Protein AF-A0A8S9Z299-F1 (afdb_monomer_lite)

Secondary structure (DSSP, 8-state):
-----------HHHHHHHHHHTT-------TT-EEEEEEEETTEEEEEEEEEEEEEETTEEEEEETTEEEEEEGGG-EE--TT---

Radius of gyration: 16.89 Å; chains: 1; bounding box: 29×57×40 Å

Sequence (86 aa):
MLLVKRAVQRNTKLERQVNKDHEAKAREFCLGDPAFVPKFNGHGRSWVPGAVTQRRVYVLYELIAHGEKENHHINHILRRDPNICD

Organism: NCBI:txid59628

Structure (mmCIF, N/CA/C/O backbone):
data_AF-A0A8S9Z299-F1
#
_entry.id   AF-A0A8S9Z299-F1
#
loop_
_atom_site.group_PDB
_atom_site.id
_atom_site.type_symbol
_atom_site.label_atom_id
_atom_site.label_alt_id
_atom_site.label_comp_id
_atom_site.label_asym_id
_atom_site.label_entity_id
_atom_site.label_seq_id
_atom_sit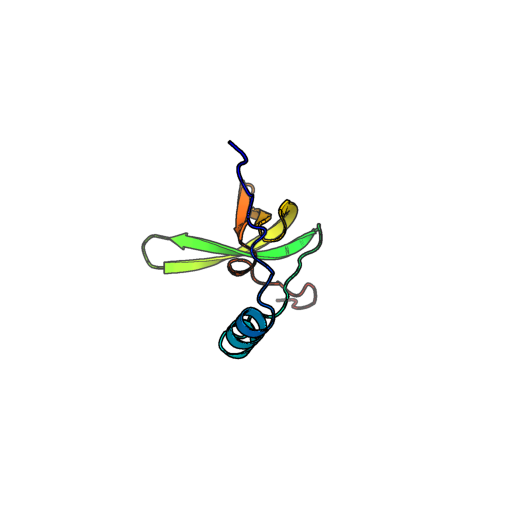e.pdbx_PDB_ins_code
_atom_site.Cartn_x
_atom_site.Cartn_y
_atom_site.Cartn_z
_atom_site.occupancy
_atom_site.B_iso_or_equiv
_atom_site.auth_seq_id
_atom_site.auth_comp_id
_atom_site.auth_asym_id
_atom_site.auth_atom_id
_atom_site.pdbx_PDB_model_num
ATOM 1 N N . MET A 1 1 ? 7.146 38.050 -21.510 1.00 36.81 1 MET A N 1
ATOM 2 C CA . MET A 1 1 ? 7.876 37.225 -20.524 1.00 36.81 1 MET A CA 1
ATOM 3 C C . MET A 1 1 ? 7.221 35.845 -20.493 1.00 36.81 1 MET A C 1
ATOM 5 O O . MET A 1 1 ? 6.163 35.698 -19.902 1.00 36.81 1 MET A O 1
ATOM 9 N N . LEU A 1 2 ? 7.755 34.878 -21.248 1.00 38.09 2 LEU A N 1
ATOM 10 C CA . LEU A 1 2 ? 7.168 33.539 -21.419 1.00 38.09 2 LEU A CA 1
ATOM 11 C C . LEU A 1 2 ? 7.903 32.536 -20.521 1.00 38.09 2 LEU A C 1
ATOM 13 O O . LEU A 1 2 ? 9.082 32.257 -20.726 1.00 38.09 2 LEU A O 1
ATOM 17 N N . LEU A 1 3 ? 7.200 32.005 -19.519 1.00 45.41 3 LEU A N 1
ATOM 18 C CA . LEU A 1 3 ? 7.662 30.900 -18.678 1.00 45.41 3 LEU A CA 1
ATOM 19 C C . LEU A 1 3 ? 7.640 29.606 -19.498 1.00 45.41 3 LEU A C 1
ATOM 21 O O . LEU A 1 3 ? 6.597 28.975 -19.668 1.00 45.41 3 LEU A O 1
ATOM 25 N N . VAL A 1 4 ? 8.802 29.199 -20.007 1.00 45.22 4 VAL A N 1
ATOM 26 C CA . VAL A 1 4 ? 8.983 27.884 -20.626 1.00 45.22 4 VAL A CA 1
ATOM 27 C C . VAL A 1 4 ? 8.945 26.834 -19.515 1.00 45.22 4 VAL A C 1
ATOM 29 O O . VAL A 1 4 ? 9.944 26.586 -18.839 1.00 45.22 4 VAL A O 1
ATOM 32 N N . LYS A 1 5 ? 7.783 26.203 -19.310 1.00 48.66 5 LYS A N 1
ATOM 33 C CA . LYS A 1 5 ? 7.679 24.957 -18.542 1.00 48.66 5 LYS A CA 1
ATOM 34 C C . LYS A 1 5 ? 8.469 23.886 -19.297 1.00 48.66 5 LYS A C 1
ATOM 36 O O . LYS A 1 5 ? 7.957 23.279 -20.233 1.00 48.66 5 LYS A O 1
ATOM 41 N N . ARG A 1 6 ? 9.735 23.673 -18.924 1.00 48.38 6 ARG A N 1
ATOM 42 C CA . ARG A 1 6 ? 10.511 22.519 -19.392 1.00 48.38 6 ARG A CA 1
ATOM 43 C C . ARG A 1 6 ? 9.815 21.259 -18.885 1.00 48.38 6 ARG A C 1
ATOM 45 O O . ARG A 1 6 ? 9.928 20.919 -17.711 1.00 48.38 6 ARG A O 1
ATOM 52 N N . ALA A 1 7 ? 9.099 20.570 -19.768 1.00 56.78 7 ALA A N 1
ATOM 53 C CA . ALA A 1 7 ? 8.787 19.168 -19.558 1.00 56.78 7 ALA A CA 1
ATOM 54 C C . ALA A 1 7 ? 10.130 18.430 -19.520 1.00 56.78 7 ALA A C 1
ATOM 56 O O . ALA A 1 7 ? 10.806 18.308 -20.542 1.00 56.78 7 ALA A O 1
ATOM 57 N N . VAL A 1 8 ? 10.564 18.022 -18.327 1.00 62.91 8 VAL A N 1
ATOM 58 C CA . VAL A 1 8 ? 11.718 17.136 -18.177 1.00 62.91 8 VAL A CA 1
ATOM 59 C C . VAL A 1 8 ? 11.352 15.853 -18.914 1.00 62.91 8 VAL A C 1
ATOM 61 O O . VAL A 1 8 ? 10.478 15.106 -18.476 1.00 62.91 8 VAL A O 1
ATOM 64 N N . GLN A 1 9 ? 11.950 15.643 -20.086 1.00 62.75 9 GLN A N 1
ATOM 65 C CA . GLN A 1 9 ? 11.771 14.413 -20.843 1.00 62.75 9 GLN A CA 1
ATOM 66 C C . GLN A 1 9 ? 12.163 13.235 -19.950 1.00 62.75 9 GLN A C 1
ATOM 68 O O . GLN A 1 9 ? 13.243 13.214 -19.359 1.00 62.75 9 GLN A O 1
ATOM 73 N N . ARG A 1 10 ? 11.257 12.263 -19.841 1.00 62.69 10 ARG A N 1
ATOM 74 C CA . ARG A 1 10 ? 11.444 11.054 -19.044 1.00 62.69 10 ARG A CA 1
ATOM 75 C C . ARG A 1 10 ? 12.706 10.313 -19.502 1.00 62.69 10 ARG A C 1
ATOM 77 O O . ARG A 1 10 ? 12.754 9.812 -20.624 1.00 62.69 10 ARG A O 1
ATOM 84 N N . ASN A 1 11 ? 13.722 10.226 -18.642 1.00 73.75 11 ASN A N 1
ATOM 85 C CA . ASN A 1 11 ? 14.977 9.541 -18.954 1.00 73.75 11 ASN A CA 1
ATOM 86 C C . ASN A 1 11 ? 14.871 8.042 -18.635 1.00 73.75 11 ASN A C 1
ATOM 88 O O . ASN A 1 11 ? 15.327 7.553 -17.602 1.00 73.75 11 ASN A O 1
ATOM 92 N N . THR A 1 12 ? 14.266 7.306 -19.560 1.00 72.25 12 THR A N 1
ATOM 93 C CA . THR A 1 12 ? 14.006 5.863 -19.452 1.00 72.25 12 THR A CA 1
ATOM 94 C C . THR A 1 12 ? 15.267 5.011 -19.296 1.00 72.25 12 THR A C 1
ATOM 96 O O . THR A 1 12 ? 15.195 3.923 -18.727 1.00 72.25 12 THR A O 1
ATOM 99 N N . LYS A 1 13 ? 16.435 5.481 -19.754 1.00 75.44 13 LYS A N 1
ATOM 100 C CA . LYS A 1 13 ? 17.713 4.776 -19.561 1.00 75.44 13 LYS A CA 1
ATOM 101 C C . LYS A 1 13 ? 18.142 4.802 -18.095 1.00 75.44 13 LYS A C 1
ATOM 103 O O . LYS A 1 13 ? 18.537 3.770 -17.562 1.00 75.44 13 LYS A O 1
ATOM 108 N N . LEU A 1 14 ? 18.027 5.965 -17.455 1.00 73.25 14 LEU A N 1
ATOM 109 C CA . LEU A 1 14 ? 18.367 6.134 -16.044 1.00 73.25 14 LEU A CA 1
ATOM 110 C C . LEU A 1 14 ? 17.397 5.350 -15.152 1.00 73.25 14 LEU A C 1
ATOM 112 O O . LEU A 1 14 ? 17.840 4.638 -14.260 1.00 73.25 14 LEU A O 1
ATOM 116 N N . GLU A 1 15 ? 16.098 5.373 -15.467 1.00 68.38 15 GLU A N 1
ATOM 117 C CA . GLU A 1 15 ? 15.089 4.545 -14.787 1.00 68.38 15 GLU A CA 1
ATOM 118 C C . GLU A 1 15 ? 15.392 3.047 -14.902 1.00 68.38 15 GLU A C 1
ATOM 120 O O . GLU A 1 15 ? 15.333 2.330 -13.911 1.00 68.38 15 GLU A O 1
ATOM 125 N N . ARG A 1 16 ? 15.762 2.554 -16.092 1.00 65.69 16 ARG A N 1
ATOM 126 C CA . ARG A 1 16 ? 16.118 1.138 -16.281 1.00 65.69 16 ARG A CA 1
ATOM 127 C C . ARG A 1 16 ? 17.363 0.741 -15.496 1.00 65.69 16 ARG A C 1
ATOM 129 O O . ARG A 1 16 ? 17.378 -0.352 -14.944 1.00 65.69 16 ARG A O 1
ATOM 136 N N . GLN A 1 17 ? 18.379 1.601 -15.457 1.00 68.81 17 GLN A N 1
ATOM 137 C CA . GLN A 1 17 ? 19.604 1.341 -14.703 1.00 68.81 17 GLN A CA 1
ATOM 138 C C . GLN A 1 17 ? 19.310 1.296 -13.199 1.00 68.81 17 GLN A C 1
ATOM 140 O O . GLN A 1 17 ? 19.643 0.318 -12.544 1.00 68.81 17 GLN A O 1
ATOM 145 N N . VAL A 1 18 ? 18.563 2.276 -12.682 1.00 62.62 18 VAL A N 1
ATOM 146 C CA . VAL A 1 18 ? 18.116 2.293 -11.282 1.00 62.62 18 VAL A CA 1
ATOM 147 C C . VAL A 1 18 ? 17.270 1.061 -10.958 1.00 62.62 18 VAL A C 1
ATOM 149 O O . VAL A 1 18 ? 17.518 0.413 -9.948 1.00 62.62 18 VAL A O 1
ATOM 152 N N . ASN A 1 19 ? 16.325 0.686 -11.823 1.00 62.81 19 ASN A N 1
ATOM 153 C CA . ASN A 1 19 ? 15.478 -0.488 -11.612 1.00 62.81 19 ASN A CA 1
ATOM 154 C C . ASN A 1 19 ? 16.261 -1.803 -11.648 1.00 62.81 19 ASN A C 1
ATOM 156 O O . ASN A 1 19 ? 15.908 -2.734 -10.928 1.00 62.81 19 ASN A O 1
ATOM 160 N N . LYS A 1 20 ? 17.305 -1.884 -12.478 1.00 58.88 20 LYS A N 1
ATOM 161 C CA . LYS A 1 20 ? 18.189 -3.048 -12.567 1.00 58.88 20 LYS A CA 1
ATOM 162 C C . LYS A 1 20 ? 19.091 -3.160 -11.339 1.00 58.88 20 LYS A C 1
ATOM 164 O O . LYS A 1 20 ? 19.257 -4.259 -10.828 1.00 58.88 20 LYS A O 1
ATOM 169 N N . ASP A 1 21 ? 19.613 -2.035 -10.858 1.00 57.75 21 ASP A N 1
ATOM 170 C CA . ASP A 1 21 ? 20.548 -1.992 -9.731 1.00 57.75 21 ASP A CA 1
ATOM 171 C C . ASP A 1 21 ? 19.835 -2.084 -8.365 1.00 57.75 21 ASP A C 1
ATOM 173 O O . ASP A 1 21 ? 20.444 -2.499 -7.386 1.00 57.75 21 ASP A O 1
ATOM 177 N N . HIS A 1 22 ? 18.540 -1.739 -8.293 1.00 54.53 22 HIS A N 1
ATOM 178 C CA . HIS A 1 22 ? 17.745 -1.717 -7.051 1.00 54.53 22 HIS A CA 1
ATOM 179 C C . HIS A 1 22 ? 16.547 -2.683 -7.054 1.00 54.53 22 HIS A C 1
ATOM 181 O O . HIS A 1 22 ? 15.654 -2.545 -6.220 1.00 54.53 22 HIS A O 1
ATOM 187 N N . GLU A 1 23 ? 16.470 -3.603 -8.022 1.00 50.22 23 GLU A N 1
ATOM 188 C CA . GLU A 1 23 ? 15.320 -4.503 -8.235 1.00 50.22 23 GLU A CA 1
ATOM 189 C C . GLU A 1 23 ? 13.953 -3.793 -8.210 1.00 50.22 23 GLU A C 1
ATOM 191 O O . GLU A 1 23 ? 12.931 -4.375 -7.827 1.00 50.22 23 GLU A O 1
ATOM 196 N N . ALA A 1 24 ? 13.902 -2.521 -8.621 1.00 54.88 24 ALA A N 1
ATOM 197 C CA . ALA A 1 24 ? 12.666 -1.751 -8.633 1.00 54.88 24 ALA A CA 1
ATOM 198 C C . ALA A 1 24 ? 11.785 -2.243 -9.791 1.00 54.88 24 ALA A C 1
ATOM 200 O O . ALA A 1 24 ? 11.752 -1.692 -10.892 1.00 54.88 24 ALA A O 1
ATOM 201 N N . LYS A 1 25 ? 11.088 -3.355 -9.553 1.00 56.47 25 LYS A N 1
ATOM 202 C CA . LYS A 1 25 ? 10.037 -3.860 -10.431 1.00 56.47 25 LYS A CA 1
ATOM 203 C C . LYS A 1 25 ? 8.922 -2.820 -10.468 1.00 56.47 25 LYS A C 1
ATOM 205 O O . LYS A 1 25 ? 8.634 -2.177 -9.459 1.00 56.47 25 LYS A O 1
ATOM 210 N N . ALA A 1 26 ? 8.273 -2.663 -11.620 1.00 60.56 26 ALA A N 1
ATOM 211 C CA . ALA A 1 26 ? 7.015 -1.933 -11.671 1.00 60.56 26 ALA A CA 1
ATOM 212 C C . ALA A 1 26 ? 6.034 -2.651 -10.734 1.00 60.56 26 ALA A C 1
ATOM 214 O O . ALA A 1 26 ? 5.643 -3.790 -10.983 1.00 60.56 26 ALA A O 1
ATOM 215 N N . ARG A 1 27 ? 5.725 -2.019 -9.604 1.00 74.19 27 ARG A N 1
ATOM 216 C CA . ARG A 1 27 ? 4.732 -2.506 -8.652 1.00 74.19 27 ARG A CA 1
ATOM 217 C C . ARG A 1 27 ? 3.451 -1.741 -8.932 1.00 74.19 27 ARG A C 1
ATOM 219 O O . ARG A 1 27 ? 3.495 -0.547 -9.211 1.00 74.19 27 ARG A O 1
ATOM 226 N N . GLU A 1 28 ? 2.329 -2.427 -8.8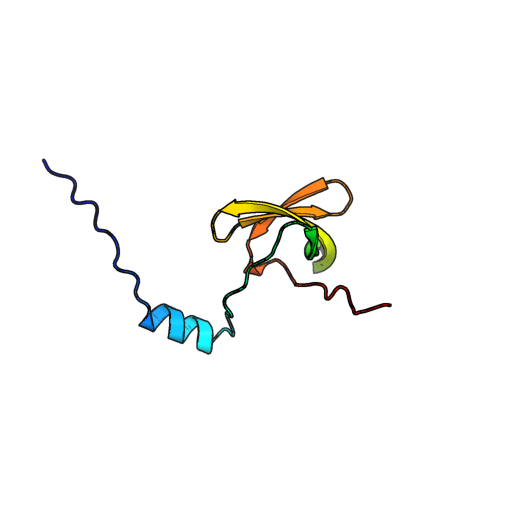39 1.00 84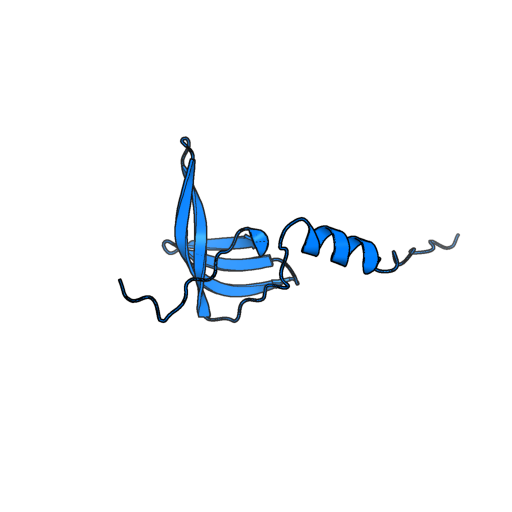.50 28 GLU A N 1
ATOM 227 C CA . GLU A 1 28 ? 1.002 -1.832 -8.729 1.00 84.50 28 GLU A CA 1
ATOM 228 C C . GLU A 1 28 ? 0.194 -2.683 -7.753 1.00 84.50 28 GLU A C 1
ATOM 230 O O . GLU A 1 28 ? 0.471 -3.879 -7.589 1.00 84.50 28 GLU A O 1
ATOM 235 N N . PHE A 1 29 ? -0.765 -2.052 -7.086 1.00 86.69 29 PHE A N 1
ATOM 236 C CA . PHE A 1 29 ? -1.708 -2.721 -6.203 1.00 86.69 29 PHE A CA 1
ATOM 237 C C . PHE A 1 29 ? -3.128 -2.392 -6.654 1.00 86.69 29 PHE A C 1
ATOM 239 O O . PHE A 1 29 ? -3.419 -1.258 -7.047 1.00 86.69 29 PHE A O 1
ATOM 246 N N . CYS A 1 30 ? -4.004 -3.382 -6.599 1.00 89.06 30 CYS A N 1
ATOM 247 C CA . CYS A 1 30 ? -5.426 -3.227 -6.842 1.00 89.06 30 CYS A CA 1
ATOM 248 C C . CYS A 1 30 ? -6.164 -2.902 -5.538 1.00 89.06 30 CYS A C 1
ATOM 250 O O . CYS A 1 30 ? -5.662 -3.109 -4.434 1.00 89.06 30 CYS A O 1
ATOM 252 N N . LEU A 1 31 ? -7.372 -2.352 -5.665 1.00 90.69 31 LEU A N 1
ATOM 253 C CA . LEU A 1 31 ? -8.254 -2.143 -4.518 1.00 90.69 31 LEU A CA 1
ATOM 254 C C . LEU A 1 31 ? -8.601 -3.496 -3.892 1.00 90.69 31 LEU A C 1
ATOM 256 O O . LEU A 1 31 ? -8.952 -4.431 -4.605 1.00 90.69 31 LEU A O 1
ATOM 260 N N . GLY A 1 32 ? -8.515 -3.582 -2.569 1.00 90.06 32 GLY A N 1
ATOM 261 C CA . GLY A 1 32 ? -8.719 -4.812 -1.812 1.00 90.06 32 GLY A CA 1
ATOM 262 C C . GLY A 1 32 ? -7.490 -5.715 -1.726 1.00 90.06 32 GLY A C 1
ATOM 263 O O . GLY A 1 32 ? -7.543 -6.683 -0.970 1.00 90.06 32 GLY A O 1
ATOM 264 N N . ASP A 1 33 ? -6.386 -5.406 -2.423 1.00 90.12 33 ASP A N 1
ATOM 265 C CA . ASP A 1 33 ? -5.179 -6.233 -2.349 1.00 90.12 33 ASP A CA 1
ATOM 266 C C . ASP A 1 33 ? -4.688 -6.326 -0.896 1.00 90.12 33 ASP A C 1
ATOM 268 O O . ASP A 1 33 ? -4.456 -5.286 -0.259 1.00 90.12 33 ASP A O 1
ATOM 272 N N . PRO A 1 34 ? -4.490 -7.548 -0.368 1.00 92.06 34 PRO A N 1
ATOM 273 C CA . PRO A 1 34 ? -3.848 -7.727 0.918 1.00 92.06 34 PRO A CA 1
ATOM 274 C C . PRO A 1 34 ? -2.380 -7.304 0.820 1.00 92.06 34 PRO A C 1
ATOM 276 O O . PRO A 1 34 ? -1.649 -7.633 -0.121 1.00 92.06 34 PRO A O 1
ATOM 279 N N . ALA A 1 35 ? -1.927 -6.566 1.824 1.00 92.06 35 ALA A N 1
ATOM 280 C CA . ALA A 1 35 ? -0.586 -6.011 1.855 1.00 92.06 35 ALA A CA 1
ATOM 281 C C . ALA A 1 35 ? -0.025 -5.968 3.278 1.00 92.06 35 ALA A C 1
ATOM 283 O O . ALA A 1 35 ? -0.766 -6.056 4.254 1.00 92.06 35 ALA A O 1
ATOM 284 N N . PHE A 1 36 ? 1.290 -5.798 3.394 1.00 92.69 36 PHE A N 1
ATOM 285 C CA . PHE A 1 36 ? 1.927 -5.382 4.637 1.00 92.69 36 PHE A CA 1
ATOM 286 C C . PHE A 1 36 ? 2.381 -3.928 4.545 1.00 92.69 36 PHE A C 1
ATOM 288 O O . PHE A 1 36 ? 2.967 -3.513 3.539 1.00 92.69 36 PHE A O 1
ATOM 295 N N . VAL A 1 37 ? 2.155 -3.183 5.624 1.00 91.44 37 VAL A N 1
ATOM 296 C CA . VAL A 1 37 ? 2.625 -1.807 5.811 1.00 91.44 37 VAL A CA 1
ATOM 297 C C . VAL A 1 37 ? 3.627 -1.736 6.966 1.00 91.44 37 VAL A C 1
ATOM 299 O O . VAL A 1 37 ? 3.602 -2.588 7.858 1.00 91.44 37 VAL A O 1
ATOM 302 N N . PRO A 1 38 ? 4.557 -0.773 6.954 1.00 90.69 38 PRO A N 1
ATOM 303 C CA . PRO A 1 38 ? 5.566 -0.657 7.985 1.00 90.69 38 PRO A CA 1
ATOM 304 C C . PRO A 1 38 ? 4.981 0.049 9.206 1.00 90.69 38 PRO A C 1
ATOM 306 O O . PRO A 1 38 ? 4.513 1.180 9.115 1.00 90.69 38 PRO A O 1
ATOM 309 N N . LYS A 1 39 ? 5.106 -0.577 10.372 1.00 89.12 39 LYS A N 1
ATOM 310 C CA . LYS A 1 39 ? 4.851 0.050 11.665 1.00 89.12 39 LYS A CA 1
ATOM 311 C C . LYS A 1 39 ? 6.174 0.298 12.369 1.00 89.12 39 LYS A C 1
ATOM 313 O 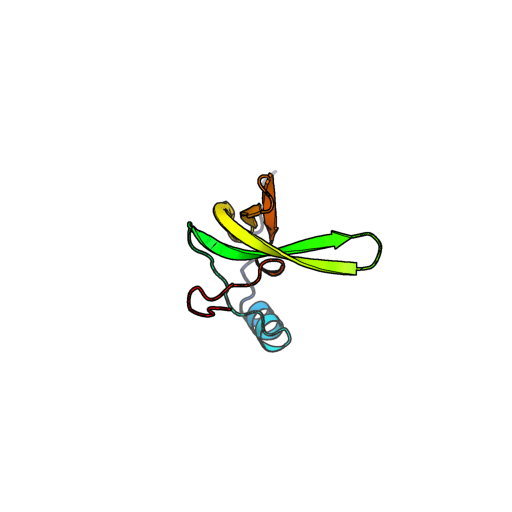O . LYS A 1 39 ? 6.892 -0.643 12.720 1.00 89.12 39 LYS A O 1
ATOM 318 N N . PHE A 1 40 ? 6.497 1.571 12.561 1.00 85.19 40 PHE A N 1
ATOM 319 C CA . PHE A 1 40 ? 7.685 1.975 13.299 1.00 85.19 40 PHE A CA 1
ATOM 320 C C . PHE A 1 40 ? 7.363 2.017 14.787 1.00 85.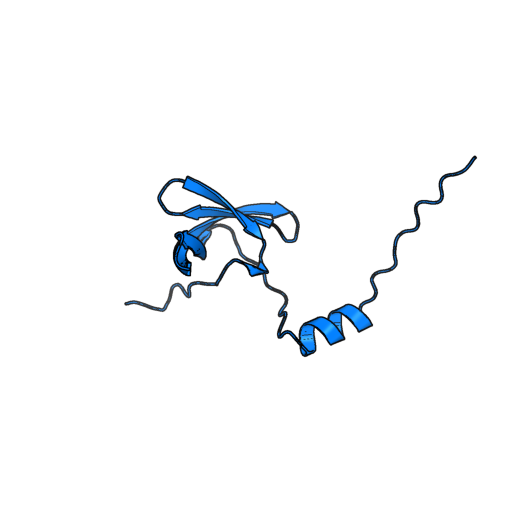19 40 PHE A C 1
ATOM 322 O O . PHE A 1 40 ? 6.509 2.774 15.239 1.00 85.19 40 PHE A O 1
ATOM 329 N N . ASN A 1 41 ? 8.052 1.186 15.546 1.00 83.12 41 ASN A N 1
ATOM 330 C CA . ASN A 1 41 ? 8.143 1.263 16.994 1.00 83.12 41 ASN A CA 1
ATOM 331 C C . ASN A 1 41 ? 9.558 1.760 17.315 1.00 83.12 41 ASN A C 1
ATOM 333 O O . ASN A 1 41 ? 10.468 1.501 16.542 1.00 83.12 41 ASN A O 1
ATOM 337 N N . GLY A 1 42 ? 9.781 2.493 18.410 1.00 78.81 42 GLY A N 1
ATOM 338 C CA . GLY A 1 42 ? 11.062 3.182 18.689 1.00 78.81 42 GLY A CA 1
ATOM 339 C C . GLY A 1 42 ? 12.347 2.325 18.660 1.00 78.81 42 GLY A C 1
ATOM 340 O O . GLY A 1 42 ? 13.438 2.871 18.766 1.00 78.81 42 GLY A O 1
ATOM 341 N N . HIS A 1 43 ? 12.230 1.007 18.482 1.00 80.12 43 HIS A N 1
ATOM 342 C CA . HIS A 1 43 ? 13.316 0.036 18.355 1.00 80.12 43 HIS A CA 1
ATOM 343 C C . HIS A 1 43 ? 13.449 -0.599 16.956 1.00 80.12 43 HIS A C 1
ATOM 345 O O . HIS A 1 43 ? 14.319 -1.445 16.763 1.00 80.12 43 HIS A O 1
ATOM 351 N N . GLY A 1 44 ? 12.617 -0.236 15.973 1.00 84.38 44 GLY A N 1
ATOM 352 C CA . GLY A 1 44 ? 12.714 -0.791 14.626 1.00 84.38 44 GLY A CA 1
ATOM 353 C C . GLY A 1 44 ? 11.486 -0.589 13.738 1.00 84.38 44 GLY A C 1
ATOM 354 O O . GLY A 1 44 ? 10.638 0.279 13.945 1.00 84.38 44 GLY A O 1
ATOM 355 N N . ARG A 1 45 ? 11.423 -1.406 12.685 1.00 87.19 45 ARG A N 1
ATOM 356 C CA . ARG A 1 45 ? 10.286 -1.485 11.767 1.00 87.19 45 ARG A CA 1
ATOM 357 C C . ARG A 1 45 ? 9.716 -2.896 11.829 1.00 87.19 45 ARG A C 1
ATOM 359 O O . ARG A 1 45 ? 10.422 -3.859 11.549 1.00 87.19 45 ARG A O 1
ATOM 366 N N . SER A 1 46 ? 8.431 -2.991 12.140 1.00 89.88 46 SER A N 1
ATOM 367 C CA . SER A 1 46 ? 7.633 -4.210 11.992 1.00 89.88 46 SER A CA 1
ATOM 368 C C . SER A 1 46 ? 6.742 -4.107 10.754 1.00 89.88 46 SER A C 1
ATOM 370 O O . SER A 1 46 ? 6.476 -3.006 10.271 1.00 89.88 46 SER A O 1
ATOM 372 N N . TRP A 1 47 ? 6.307 -5.243 10.219 1.00 91.00 47 TRP A N 1
ATOM 373 C CA . TRP A 1 47 ? 5.382 -5.311 9.090 1.00 91.00 47 TRP A CA 1
ATOM 374 C C . TRP A 1 47 ? 4.027 -5.774 9.592 1.00 91.00 47 TRP A C 1
ATOM 376 O O . TRP A 1 47 ? 3.937 -6.800 10.263 1.00 91.00 47 TRP A O 1
ATOM 386 N N . VAL A 1 48 ? 2.984 -5.010 9.291 1.00 91.88 48 VAL A N 1
ATOM 387 C CA . VAL A 1 48 ? 1.640 -5.264 9.807 1.00 91.88 48 VAL A CA 1
ATOM 388 C C . VAL A 1 48 ? 0.657 -5.432 8.657 1.00 91.88 48 VAL A C 1
ATOM 390 O O . VAL A 1 48 ? 0.795 -4.748 7.639 1.00 91.88 48 VAL A O 1
ATOM 393 N N . PRO A 1 49 ? -0.293 -6.375 8.759 1.00 94.00 49 PRO A N 1
ATOM 394 C CA . PRO A 1 49 ? -1.219 -6.650 7.675 1.00 94.00 49 PRO A CA 1
ATOM 395 C C . PRO A 1 49 ? -2.214 -5.500 7.498 1.00 94.00 49 PRO A C 1
ATOM 397 O O . PRO A 1 49 ? -2.692 -4.903 8.464 1.00 94.00 49 PRO A O 1
ATOM 400 N N . GLY A 1 50 ? -2.561 -5.239 6.246 1.00 93.62 50 GLY A N 1
ATOM 401 C CA . GLY A 1 50 ? -3.582 -4.289 5.840 1.00 93.62 50 GLY A CA 1
ATOM 402 C C . GLY A 1 50 ? -4.135 -4.627 4.460 1.00 93.62 50 GLY A C 1
ATOM 403 O O . GLY A 1 50 ? -3.788 -5.650 3.864 1.00 93.62 50 GLY A O 1
ATOM 404 N N . ALA A 1 51 ? -5.002 -3.758 3.953 1.00 94.88 51 ALA A N 1
ATOM 405 C CA . ALA A 1 51 ? -5.579 -3.889 2.620 1.00 94.88 51 ALA A CA 1
ATOM 406 C C . ALA A 1 51 ? -5.636 -2.535 1.918 1.00 94.88 51 ALA A C 1
ATOM 408 O O . ALA A 1 51 ? -5.906 -1.513 2.550 1.00 94.88 51 ALA A O 1
ATOM 409 N N . VAL A 1 52 ? -5.396 -2.525 0.609 1.00 94.25 52 VAL A N 1
ATOM 410 C CA . VAL A 1 52 ? -5.456 -1.299 -0.194 1.00 94.25 52 VAL A CA 1
ATOM 411 C C . VAL A 1 52 ? -6.899 -0.824 -0.319 1.00 94.25 52 VAL A C 1
ATOM 413 O O . VAL A 1 52 ? -7.755 -1.542 -0.828 1.00 94.25 52 VAL A O 1
ATOM 416 N N . THR A 1 53 ? -7.178 0.405 0.102 1.00 95.75 53 THR A N 1
ATOM 417 C CA . THR A 1 53 ? -8.521 1.003 0.021 1.00 95.75 53 THR A CA 1
ATOM 418 C C . THR A 1 53 ? -8.655 1.961 -1.149 1.00 95.75 53 THR A C 1
ATOM 420 O O . THR A 1 53 ? -9.752 2.117 -1.683 1.00 95.75 53 THR A O 1
ATOM 423 N N . GLN A 1 54 ? -7.562 2.616 -1.554 1.00 93.75 54 GLN A N 1
ATOM 424 C CA . GLN A 1 54 ? -7.581 3.594 -2.638 1.00 93.75 54 GLN A CA 1
ATOM 425 C C . GLN A 1 54 ? -6.186 3.824 -3.233 1.00 93.75 54 GLN A C 1
ATOM 427 O O . GLN A 1 54 ? -5.202 3.944 -2.509 1.00 93.75 54 GLN A O 1
ATOM 432 N N . ARG A 1 55 ? -6.088 4.008 -4.556 1.00 94.38 55 ARG A N 1
ATOM 433 C CA . ARG A 1 55 ? -4.905 4.625 -5.184 1.00 94.38 55 ARG A CA 1
ATOM 434 C C . ARG A 1 55 ? -5.079 6.144 -5.184 1.00 94.38 55 ARG A C 1
ATOM 436 O O . ARG A 1 55 ? -6.013 6.652 -5.799 1.00 94.38 55 ARG A O 1
ATOM 443 N N . ARG A 1 56 ? -4.202 6.872 -4.487 1.00 91.56 56 ARG A N 1
ATOM 444 C CA . ARG A 1 56 ? -4.267 8.342 -4.381 1.00 91.56 56 ARG A CA 1
ATOM 445 C C . ARG A 1 56 ? -3.584 9.018 -5.564 1.00 91.56 56 ARG A C 1
ATOM 447 O O . ARG A 1 56 ? -4.164 9.895 -6.192 1.00 91.56 56 ARG A O 1
ATOM 454 N N . VAL A 1 57 ? -2.367 8.582 -5.883 1.00 89.56 57 VAL A N 1
ATOM 455 C CA . VAL A 1 57 ? -1.613 8.982 -7.084 1.00 89.56 57 VAL A CA 1
ATOM 456 C C . VAL A 1 57 ? -0.805 7.791 -7.605 1.00 89.56 57 VAL A C 1
ATOM 458 O O . VAL A 1 57 ? -0.884 6.692 -7.059 1.00 89.56 57 VAL A O 1
ATOM 461 N N . TYR A 1 58 ? -0.004 7.984 -8.657 1.00 86.06 58 TYR A N 1
ATOM 462 C CA . TYR A 1 58 ? 0.749 6.901 -9.301 1.00 86.06 58 TYR A CA 1
ATOM 463 C C . TYR A 1 58 ? 1.575 6.047 -8.317 1.00 86.06 58 TYR A C 1
ATOM 465 O O . TYR A 1 58 ? 1.579 4.824 -8.448 1.00 86.06 58 TYR A O 1
ATOM 473 N N . VAL A 1 59 ? 2.201 6.674 -7.314 1.00 88.06 59 VAL A N 1
ATOM 474 C CA . VAL A 1 59 ? 3.089 6.016 -6.335 1.00 88.06 59 VAL A CA 1
ATOM 475 C C . VAL A 1 59 ? 2.546 5.959 -4.903 1.00 88.06 59 VAL A C 1
ATOM 477 O O . VAL A 1 59 ? 3.248 5.469 -4.023 1.00 88.06 59 VAL A O 1
ATOM 480 N N . LEU A 1 60 ? 1.340 6.471 -4.640 1.00 92.69 60 LEU A N 1
ATOM 481 C CA . LEU A 1 60 ? 0.794 6.610 -3.285 1.00 92.69 60 LEU A CA 1
ATOM 482 C C . LEU A 1 60 ? -0.539 5.880 -3.176 1.00 92.69 60 LEU A C 1
ATOM 484 O O . LEU A 1 60 ? -1.463 6.143 -3.954 1.00 92.69 60 LEU A O 1
ATOM 488 N N . TYR A 1 61 ? -0.639 5.017 -2.176 1.00 95.19 61 TYR A N 1
ATOM 489 C CA . TYR A 1 61 ? -1.824 4.220 -1.896 1.00 95.19 61 TYR A CA 1
ATOM 490 C C . TYR A 1 61 ? -2.302 4.501 -0.477 1.00 95.19 61 TYR A C 1
ATOM 492 O O . TYR A 1 61 ? -1.490 4.655 0.431 1.00 95.19 61 TYR A O 1
ATOM 500 N N . GLU A 1 62 ? -3.615 4.564 -0.305 1.00 96.38 62 GLU A N 1
ATOM 501 C CA . GLU A 1 62 ? -4.264 4.472 0.995 1.00 96.38 62 GLU A CA 1
ATOM 502 C C . GLU A 1 62 ? -4.517 2.996 1.303 1.00 96.38 62 GLU A C 1
ATOM 504 O O . GLU A 1 62 ? -4.972 2.237 0.438 1.00 96.38 62 GLU A O 1
ATOM 509 N N . LEU A 1 63 ? -4.220 2.599 2.534 1.00 95.50 63 LEU A N 1
ATOM 510 C CA . LEU A 1 63 ? -4.475 1.273 3.065 1.00 95.50 63 LEU A CA 1
ATOM 511 C C . LEU A 1 63 ? -5.199 1.398 4.398 1.00 95.50 63 LEU A C 1
ATOM 513 O O . LEU A 1 63 ? -4.987 2.359 5.135 1.00 95.50 63 LEU A O 1
ATOM 517 N N . ILE A 1 64 ? -6.019 0.403 4.721 1.00 94.88 64 ILE A N 1
ATOM 518 C CA . ILE A 1 64 ? -6.518 0.212 6.078 1.00 94.88 64 ILE A CA 1
ATOM 519 C C . ILE A 1 64 ? -5.626 -0.801 6.793 1.00 94.88 64 ILE A C 1
ATOM 521 O O . ILE A 1 64 ? -5.469 -1.934 6.331 1.00 94.88 64 ILE A O 1
ATOM 525 N N . ALA A 1 65 ? -5.023 -0.389 7.902 1.00 91.12 65 ALA A N 1
ATOM 526 C CA . ALA A 1 65 ? -4.188 -1.222 8.757 1.00 91.12 65 ALA A CA 1
ATOM 527 C C . ALA A 1 65 ? -4.499 -0.883 10.217 1.00 91.12 65 ALA A C 1
ATOM 529 O O . ALA A 1 65 ? -4.707 0.274 10.558 1.00 91.12 65 ALA A O 1
ATOM 530 N N . HIS A 1 66 ? -4.612 -1.895 11.081 1.00 87.25 66 HIS A N 1
ATOM 531 C CA . HIS A 1 66 ? -4.988 -1.708 12.494 1.00 87.25 66 HIS A CA 1
ATOM 532 C C . HIS A 1 66 ? -6.270 -0.884 12.746 1.00 87.25 66 HIS A C 1
ATOM 534 O O . HIS A 1 66 ? -6.426 -0.297 13.811 1.00 87.25 66 HIS A O 1
ATOM 540 N N . GLY A 1 67 ? -7.203 -0.860 11.791 1.00 87.38 67 GLY A N 1
ATOM 541 C CA . GLY A 1 67 ? -8.436 -0.071 11.893 1.00 87.38 67 GLY A CA 1
ATOM 542 C C . GLY A 1 67 ? -8.277 1.411 11.537 1.00 87.38 67 GLY A C 1
ATOM 543 O O . GLY A 1 67 ? -9.271 2.132 11.515 1.00 87.38 67 GLY A O 1
ATOM 544 N N . GLU A 1 68 ? -7.069 1.854 11.192 1.00 92.38 68 GLU A N 1
ATOM 545 C CA . GLU A 1 68 ? -6.781 3.216 10.753 1.00 92.38 68 GLU A CA 1
ATOM 546 C C . GLU A 1 68 ? -6.466 3.256 9.256 1.00 92.38 68 GLU A C 1
ATOM 548 O O . GLU A 1 68 ? -6.029 2.273 8.652 1.00 92.38 68 GLU A O 1
ATOM 553 N N . LYS A 1 69 ? -6.726 4.409 8.636 1.00 94.75 69 LYS A N 1
ATOM 554 C CA . LYS A 1 69 ? -6.364 4.665 7.241 1.00 94.75 69 LYS A CA 1
ATOM 555 C C . LYS A 1 69 ? -5.001 5.328 7.187 1.00 94.75 69 LYS A C 1
ATOM 557 O O . LYS A 1 69 ? -4.811 6.404 7.747 1.00 94.75 69 LYS A O 1
ATOM 562 N N . GLU A 1 70 ? -4.093 4.729 6.437 1.00 94.56 70 GLU A N 1
ATOM 563 C CA . GLU A 1 70 ? -2.725 5.202 6.292 1.00 94.56 70 GLU A CA 1
ATOM 564 C C . GLU A 1 70 ? -2.359 5.351 4.815 1.00 94.56 70 GLU A C 1
ATOM 566 O O . GLU A 1 70 ? -2.745 4.537 3.977 1.00 94.56 70 GLU A O 1
ATOM 571 N N . ASN A 1 71 ? -1.582 6.383 4.483 1.00 94.69 71 ASN A N 1
ATOM 572 C CA . ASN A 1 71 ? -1.074 6.585 3.128 1.00 94.69 71 ASN A CA 1
ATOM 573 C C . ASN A 1 71 ? 0.388 6.148 3.049 1.00 94.69 71 ASN A C 1
ATOM 575 O O . ASN A 1 71 ? 1.234 6.686 3.761 1.00 94.69 71 ASN A O 1
ATOM 579 N N . HIS A 1 72 ? 0.697 5.235 2.130 1.00 93.12 72 HIS A N 1
ATOM 580 C CA . HIS A 1 72 ? 2.041 4.697 1.946 1.00 93.12 72 HIS A CA 1
ATOM 581 C C . HIS A 1 72 ? 2.510 4.809 0.502 1.00 93.12 72 HIS A C 1
ATOM 583 O O . HIS A 1 72 ? 1.764 4.589 -0.457 1.00 93.12 72 HIS A O 1
ATOM 589 N N . HIS A 1 73 ? 3.789 5.150 0.349 1.00 92.19 73 HIS A N 1
ATOM 590 C CA . HIS A 1 73 ? 4.461 5.065 -0.939 1.00 92.19 73 HIS A CA 1
ATOM 591 C C . HIS A 1 73 ? 4.570 3.595 -1.356 1.00 92.19 73 HIS A C 1
ATOM 593 O O . HIS A 1 73 ? 4.838 2.732 -0.526 1.00 92.19 73 HIS A O 1
ATOM 599 N N . ILE A 1 74 ? 4.438 3.302 -2.645 1.00 88.94 74 ILE A N 1
ATOM 600 C CA . ILE A 1 74 ? 4.391 1.934 -3.174 1.00 88.94 74 ILE A CA 1
ATOM 601 C C . ILE A 1 74 ? 5.604 1.063 -2.795 1.00 88.94 74 ILE A C 1
ATOM 603 O O . ILE A 1 74 ? 5.486 -0.144 -2.591 1.00 88.94 74 ILE A O 1
ATOM 607 N N . ASN A 1 75 ? 6.775 1.682 -2.634 1.00 88.12 75 ASN A N 1
ATOM 608 C CA . ASN A 1 75 ? 8.000 0.997 -2.201 1.00 88.12 75 ASN A CA 1
ATOM 609 C C . ASN A 1 75 ? 7.996 0.622 -0.714 1.00 88.12 75 ASN A C 1
ATOM 611 O O . ASN A 1 75 ? 8.786 -0.215 -0.293 1.00 88.12 75 ASN A O 1
ATOM 615 N N . HIS A 1 76 ? 7.126 1.235 0.082 1.00 89.81 76 HIS A N 1
ATOM 616 C CA . HIS A 1 76 ? 6.949 0.920 1.494 1.00 89.81 76 HIS A CA 1
ATOM 617 C C . HIS A 1 76 ? 5.854 -0.118 1.718 1.00 89.81 76 HIS A C 1
ATOM 619 O O . HIS A 1 76 ? 5.607 -0.471 2.855 1.00 89.81 76 HIS A O 1
ATOM 625 N N . ILE A 1 77 ? 5.209 -0.624 0.669 1.00 91.00 77 ILE A N 1
ATOM 626 C CA . ILE A 1 77 ? 4.160 -1.635 0.779 1.00 91.00 77 ILE A CA 1
ATOM 627 C C . ILE A 1 77 ? 4.738 -2.972 0.321 1.00 91.00 77 ILE A C 1
ATOM 629 O O . ILE A 1 77 ? 5.434 -3.040 -0.698 1.00 91.00 77 ILE A O 1
ATOM 633 N N . LEU A 1 78 ? 4.455 -4.053 1.043 1.00 90.25 78 LEU A N 1
ATOM 634 C CA . LEU A 1 78 ? 4.767 -5.407 0.585 1.00 90.25 78 LEU A CA 1
ATOM 635 C C . LEU A 1 78 ? 3.483 -6.111 0.164 1.00 90.25 78 LEU A C 1
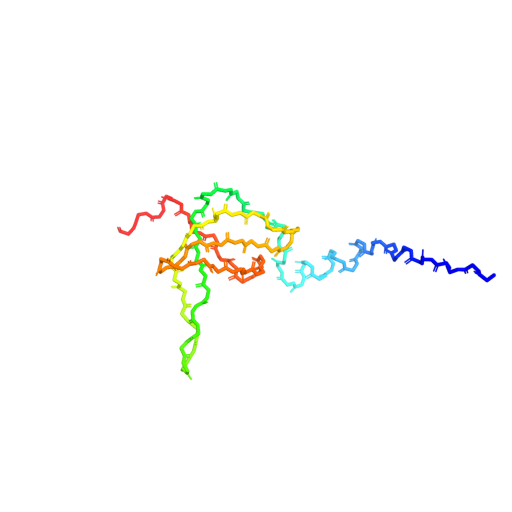ATOM 637 O O . LEU A 1 78 ? 2.472 -6.022 0.853 1.00 90.25 78 LEU A O 1
ATOM 641 N N . ARG A 1 79 ? 3.520 -6.819 -0.970 1.00 87.88 79 ARG A N 1
ATOM 642 C CA . ARG A 1 79 ? 2.419 -7.709 -1.349 1.00 87.88 79 ARG A CA 1
ATOM 643 C C . ARG A 1 79 ? 2.327 -8.826 -0.320 1.00 87.88 79 ARG A C 1
ATOM 645 O O . ARG A 1 79 ? 3.341 -9.442 -0.002 1.00 87.88 79 ARG A O 1
ATOM 652 N N . ARG A 1 80 ? 1.117 -9.078 0.162 1.00 85.12 80 ARG A N 1
ATOM 653 C CA . ARG A 1 80 ? 0.790 -10.277 0.920 1.00 85.12 80 ARG A CA 1
ATOM 654 C C . ARG A 1 80 ? 0.076 -11.196 -0.059 1.00 85.12 80 ARG A C 1
ATOM 656 O O . ARG A 1 80 ? -0.947 -10.810 -0.608 1.00 85.12 80 ARG A O 1
ATOM 663 N N . ASP A 1 81 ? 0.656 -12.350 -0.364 1.00 75.81 81 ASP A N 1
ATOM 664 C CA . ASP A 1 81 ? -0.005 -13.301 -1.257 1.00 75.81 81 ASP A CA 1
ATOM 665 C C . ASP A 1 81 ? -1.267 -13.827 -0.551 1.00 75.81 81 ASP A C 1
ATOM 667 O O . ASP A 1 81 ? -1.155 -14.298 0.585 1.00 75.81 81 ASP A O 1
ATOM 671 N N . PRO A 1 82 ? -2.465 -13.731 -1.156 1.00 58.06 82 PRO A N 1
ATOM 672 C CA . PRO A 1 82 ? -3.675 -14.288 -0.560 1.00 58.06 82 PRO A CA 1
ATOM 673 C C . PRO A 1 82 ? -3.617 -15.817 -0.398 1.00 58.06 82 PRO A C 1
ATOM 675 O O . PRO A 1 82 ? -4.412 -16.355 0.366 1.00 58.06 82 PRO A O 1
ATOM 678 N N . ASN A 1 83 ? -2.692 -16.510 -1.079 1.00 51.56 83 ASN A N 1
ATOM 679 C CA . ASN A 1 83 ? -2.553 -17.971 -1.026 1.00 51.56 83 ASN A CA 1
ATOM 680 C C . ASN A 1 83 ? -1.544 -18.478 0.015 1.00 51.56 83 ASN A C 1
ATOM 682 O O . ASN A 1 83 ? -1.350 -19.687 0.128 1.00 51.56 83 ASN A O 1
ATOM 686 N N . ILE A 1 84 ? -0.888 -17.592 0.769 1.00 46.47 84 ILE A N 1
ATOM 687 C CA . ILE A 1 84 ? -0.078 -18.012 1.916 1.00 46.47 84 ILE A CA 1
ATOM 688 C C . ILE A 1 84 ? -1.023 -18.087 3.116 1.00 46.47 84 ILE A C 1
ATOM 690 O O . ILE A 1 84 ? -1.274 -17.097 3.805 1.00 46.47 84 ILE A O 1
ATOM 694 N N . CYS A 1 85 ? -1.620 -19.266 3.286 1.00 35.06 85 CYS A N 1
ATOM 695 C CA . CYS A 1 85 ? -2.237 -19.677 4.538 1.00 35.06 85 CYS A CA 1
ATOM 696 C C . CYS A 1 85 ? -1.114 -19.893 5.564 1.00 35.06 85 CYS A C 1
ATOM 698 O O . CYS A 1 85 ? -0.249 -20.735 5.324 1.00 35.06 85 CYS A O 1
ATOM 700 N N . ASP A 1 86 ? -1.133 -19.137 6.662 1.00 39.53 86 ASP A N 1
ATOM 701 C CA . ASP A 1 86 ? -0.528 -19.579 7.925 1.00 39.53 86 ASP A CA 1
ATOM 702 C C . ASP A 1 86 ? -1.561 -20.415 8.693 1.00 39.53 86 ASP A C 1
ATOM 704 O O . ASP A 1 86 ? -2.747 -19.995 8.711 1.00 39.53 86 ASP A O 1
#

Foldseek 3Di:
DDDPPPPPPDPVVVVVVCCVVVVVDPDDFDFQFKKWAWDDDVVGTDTFIWTFHDDPDSQWTWIQTPNDIDIDGNVRIGGDPPPPDD

pLDDT: mean 77.84, std 17.7, range [35.06, 96.38]